Protein AF-A0A9P6DTJ3-F1 (afdb_monomer_lite)

Structure (mmCIF, N/CA/C/O backbone):
data_AF-A0A9P6DTJ3-F1
#
_entry.id   AF-A0A9P6DTJ3-F1
#
loop_
_atom_site.group_PDB
_atom_site.id
_atom_site.type_symbol
_atom_site.label_atom_id
_atom_site.label_alt_id
_atom_site.label_comp_id
_atom_site.label_asym_id
_atom_site.label_entity_id
_atom_site.label_seq_id
_atom_site.pdbx_PDB_ins_code
_atom_site.Cartn_x
_atom_site.Cartn_y
_atom_site.Cartn_z
_atom_site.occupancy
_atom_site.B_iso_or_equiv
_atom_site.auth_seq_id
_atom_site.auth_comp_id
_atom_site.auth_asym_id
_atom_site.auth_atom_id
_atom_site.pdbx_PDB_model_num
ATOM 1 N N . MET A 1 1 ? -14.175 -21.464 7.464 1.00 59.81 1 MET A N 1
ATOM 2 C CA . MET A 1 1 ? -14.878 -20.209 7.813 1.00 59.81 1 MET A CA 1
ATOM 3 C C . MET A 1 1 ? -13.925 -19.045 8.125 1.00 59.81 1 MET A C 1
ATOM 5 O O . MET A 1 1 ? -14.238 -17.941 7.715 1.00 59.81 1 MET A O 1
ATOM 9 N N . HIS A 1 2 ? -12.738 -19.256 8.720 1.00 64.94 2 HIS A N 1
ATOM 10 C CA . HIS A 1 2 ? -11.785 -18.167 9.037 1.00 64.94 2 HIS A CA 1
ATOM 11 C C . HIS A 1 2 ? -11.270 -17.347 7.829 1.00 64.94 2 HIS A C 1
ATOM 13 O O . HIS A 1 2 ? -11.298 -16.122 7.865 1.00 64.94 2 HIS A O 1
ATOM 19 N N . GLN A 1 3 ? -10.880 -17.990 6.720 1.00 70.44 3 GLN A N 1
ATOM 20 C CA . GLN A 1 3 ? -10.324 -17.278 5.552 1.00 70.44 3 GLN A CA 1
ATOM 21 C C . GLN A 1 3 ? -11.336 -16.359 4.840 1.00 70.44 3 GLN A C 1
ATOM 23 O O . GLN A 1 3 ? -10.963 -15.355 4.236 1.00 70.44 3 GLN A O 1
ATOM 28 N N . GLN A 1 4 ? -12.630 -16.697 4.893 1.00 73.38 4 GLN A N 1
ATOM 29 C CA . GLN A 1 4 ? -13.676 -15.887 4.262 1.00 73.38 4 GLN A CA 1
ATOM 30 C C . GLN A 1 4 ? -13.873 -14.549 4.982 1.00 73.38 4 GLN A C 1
ATOM 32 O O . GLN A 1 4 ? -14.155 -13.552 4.320 1.00 73.38 4 GLN A O 1
ATOM 37 N N . MET A 1 5 ? -13.672 -14.512 6.303 1.00 74.81 5 MET A N 1
ATOM 38 C CA . MET A 1 5 ? -13.796 -13.290 7.100 1.00 74.81 5 MET A CA 1
ATOM 39 C C . MET A 1 5 ? -12.641 -12.325 6.804 1.00 74.81 5 MET A C 1
ATOM 41 O O . MET A 1 5 ? -12.894 -11.198 6.396 1.00 74.81 5 MET A O 1
ATOM 45 N N . ILE A 1 6 ? -11.396 -12.823 6.802 1.00 84.25 6 ILE A N 1
ATOM 46 C CA . ILE A 1 6 ? -10.189 -12.046 6.444 1.00 84.25 6 ILE A CA 1
ATOM 47 C C . ILE A 1 6 ? -10.326 -11.411 5.053 1.00 84.25 6 ILE A C 1
ATOM 49 O O . ILE A 1 6 ? -10.067 -10.224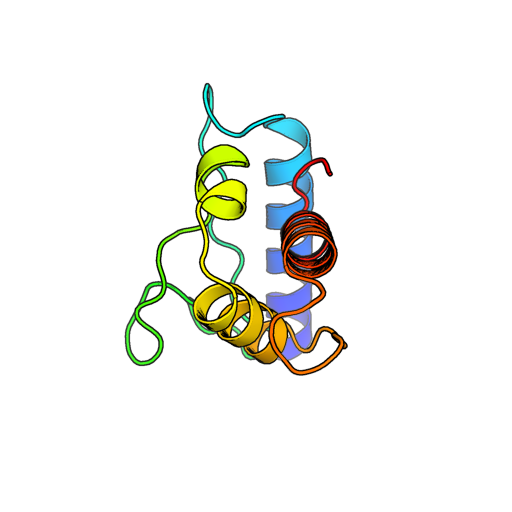 4.859 1.00 84.25 6 ILE A O 1
ATOM 53 N N . ASN A 1 7 ? -10.779 -12.187 4.067 1.00 84.19 7 ASN A N 1
ATOM 54 C CA . ASN A 1 7 ? -10.961 -11.680 2.707 1.00 84.19 7 ASN A CA 1
ATOM 55 C C . ASN A 1 7 ? -12.075 -10.624 2.611 1.00 84.19 7 ASN A C 1
ATOM 57 O O . ASN A 1 7 ? -12.020 -9.754 1.740 1.00 84.19 7 ASN A O 1
ATOM 61 N N . THR A 1 8 ? -13.089 -10.709 3.473 1.00 85.81 8 THR A N 1
ATOM 62 C CA . THR A 1 8 ? -14.193 -9.744 3.520 1.00 85.81 8 THR A CA 1
ATOM 63 C C . THR A 1 8 ? -13.729 -8.436 4.150 1.00 85.81 8 THR A C 1
ATOM 65 O O . THR A 1 8 ? -13.899 -7.382 3.537 1.00 85.81 8 THR A O 1
ATOM 68 N N . ASP A 1 9 ? -13.043 -8.505 5.290 1.00 89.69 9 ASP A N 1
ATOM 69 C CA . ASP A 1 9 ? -12.510 -7.332 5.988 1.00 89.69 9 ASP A CA 1
ATOM 70 C C . ASP A 1 9 ? -11.531 -6.564 5.101 1.00 89.69 9 ASP A C 1
ATOM 72 O O . ASP A 1 9 ? -11.658 -5.354 4.914 1.00 89.69 9 ASP A O 1
ATOM 76 N N . ARG A 1 10 ? -10.618 -7.277 4.432 1.00 93.31 10 ARG A N 1
ATOM 77 C CA . ARG A 1 10 ? -9.687 -6.668 3.474 1.00 93.31 10 ARG A CA 1
ATOM 78 C C . ARG A 1 10 ? -10.395 -5.916 2.356 1.00 93.31 10 ARG A C 1
ATOM 80 O O . ARG A 1 10 ? -9.981 -4.813 2.016 1.00 93.31 10 ARG A O 1
ATOM 87 N N . ARG A 1 11 ? -11.458 -6.484 1.780 1.00 92.50 11 ARG A N 1
ATOM 88 C CA . ARG A 1 11 ? -12.224 -5.820 0.713 1.00 92.50 11 ARG A CA 1
ATOM 89 C C . ARG A 1 11 ? -12.872 -4.533 1.204 1.00 92.50 11 ARG A C 1
ATOM 91 O O . ARG A 1 11 ? -12.800 -3.530 0.501 1.00 92.50 11 ARG A O 1
ATOM 98 N N . ILE A 1 12 ? -13.460 -4.551 2.398 1.00 94.44 12 ILE A N 1
ATOM 99 C CA . ILE A 1 12 ? -14.073 -3.365 3.008 1.00 94.44 12 ILE A CA 1
ATOM 100 C C . ILE A 1 12 ? -13.015 -2.279 3.228 1.00 94.44 12 ILE A C 1
ATOM 102 O O . ILE A 1 12 ? -13.232 -1.126 2.853 1.00 94.44 12 ILE A O 1
ATOM 106 N N . ILE A 1 13 ? -11.847 -2.648 3.761 1.00 95.25 13 ILE A N 1
ATOM 107 C CA . ILE A 1 13 ? -10.742 -1.711 3.989 1.00 95.25 13 ILE A CA 1
ATOM 108 C C . ILE A 1 13 ? -10.238 -1.124 2.663 1.00 95.25 13 ILE A C 1
ATOM 110 O O . ILE A 1 13 ? -10.091 0.092 2.558 1.00 95.25 13 ILE A O 1
ATOM 114 N N . CYS A 1 14 ? -10.023 -1.947 1.632 1.00 94.69 14 CYS A N 1
ATOM 115 C CA . CYS A 1 14 ? -9.568 -1.462 0.327 1.00 94.69 14 CYS A CA 1
ATOM 116 C C . CYS A 1 14 ? -10.573 -0.493 -0.314 1.00 94.69 14 CYS A C 1
ATOM 118 O O . CYS A 1 14 ? -10.168 0.527 -0.867 1.00 94.69 14 CYS A O 1
ATOM 120 N N . LEU A 1 15 ? -11.878 -0.771 -0.211 1.00 95.06 15 LEU A N 1
ATOM 121 C CA . LEU A 1 15 ? -12.921 0.147 -0.682 1.00 95.06 15 LEU A CA 1
ATOM 122 C C . LEU A 1 15 ? -12.871 1.482 0.073 1.00 95.06 15 LEU A C 1
ATOM 124 O O . LEU A 1 15 ? -12.943 2.541 -0.548 1.00 95.06 15 LEU A O 1
ATOM 128 N N . ALA A 1 16 ? -12.695 1.444 1.397 1.00 95.12 16 ALA A N 1
ATOM 129 C CA . ALA A 1 16 ? -12.555 2.648 2.210 1.00 95.12 16 ALA A CA 1
ATOM 130 C C . ALA A 1 16 ? -11.309 3.464 1.837 1.00 95.12 16 ALA A C 1
ATOM 132 O O . ALA A 1 16 ? -11.401 4.683 1.707 1.00 95.12 16 ALA A O 1
ATOM 133 N N . ASN A 1 17 ? -10.164 2.813 1.616 1.00 96.56 17 ASN A N 1
ATOM 134 C CA . ASN A 1 17 ? -8.933 3.478 1.185 1.00 96.56 17 ASN A CA 1
ATOM 135 C C . ASN A 1 17 ? -9.093 4.147 -0.186 1.00 96.56 17 ASN A C 1
ATOM 137 O O . ASN A 1 17 ? -8.641 5.276 -0.362 1.00 96.56 17 ASN A O 1
ATOM 141 N N . GLY A 1 18 ? -9.806 3.513 -1.122 1.00 94.88 18 GLY A N 1
ATOM 142 C CA . GLY A 1 18 ? -10.088 4.092 -2.439 1.00 94.88 18 GLY A CA 1
ATOM 143 C C . GLY A 1 18 ? -10.892 5.393 -2.383 1.00 94.88 18 GLY A C 1
ATOM 144 O O . GLY A 1 18 ? -10.684 6.280 -3.208 1.00 94.88 18 GLY A O 1
ATOM 145 N N . MET A 1 19 ? -11.753 5.558 -1.373 1.00 95.06 19 MET A N 1
ATOM 146 C CA . MET A 1 19 ? -12.504 6.800 -1.141 1.00 95.06 19 MET A CA 1
ATOM 147 C C . MET A 1 19 ? -11.669 7.911 -0.484 1.00 95.06 19 MET A C 1
ATOM 149 O O . MET A 1 19 ? -12.109 9.056 -0.434 1.00 95.06 19 MET A O 1
ATOM 153 N N . ARG A 1 20 ? -10.471 7.602 0.030 1.00 94.00 20 ARG A N 1
ATOM 154 C CA . ARG A 1 20 ? -9.594 8.555 0.737 1.00 94.00 20 ARG A CA 1
ATOM 155 C C . ARG A 1 20 ? -8.579 9.246 -0.175 1.00 94.00 20 ARG A C 1
ATOM 157 O O . ARG A 1 20 ? -7.702 9.950 0.319 1.00 94.00 20 ARG A O 1
ATOM 164 N N . HIS A 1 21 ? -8.696 9.063 -1.491 1.00 91.25 21 HIS A N 1
ATOM 165 C CA . HIS A 1 21 ? -7.800 9.645 -2.492 1.00 91.25 21 HIS A CA 1
ATOM 166 C C . HIS A 1 21 ? -6.325 9.370 -2.162 1.00 91.25 21 HIS A C 1
ATOM 168 O O . HIS A 1 21 ? -5.924 8.213 -2.148 1.00 91.25 21 HIS A O 1
ATOM 174 N N . ASP A 1 22 ? -5.514 10.392 -1.889 1.00 92.75 22 ASP A N 1
ATOM 175 C CA . ASP A 1 22 ? -4.077 10.273 -1.609 1.00 92.75 22 ASP A CA 1
ATOM 176 C C . ASP A 1 22 ? -3.738 9.863 -0.163 1.00 92.75 22 ASP A C 1
ATOM 178 O O . ASP A 1 22 ? -2.582 9.559 0.141 1.00 92.75 22 ASP A O 1
ATOM 182 N N . GLY A 1 23 ? -4.731 9.819 0.728 1.00 92.38 23 GLY A N 1
ATOM 183 C CA . GLY A 1 23 ? -4.539 9.498 2.139 1.00 92.38 23 GLY A CA 1
ATOM 184 C C . GLY A 1 23 ? -3.912 10.624 2.969 1.00 92.38 23 GLY A C 1
ATOM 185 O O . GLY A 1 23 ? -3.518 10.378 4.106 1.00 92.38 23 GLY A O 1
ATOM 186 N N . LEU A 1 24 ? -3.797 11.852 2.446 1.00 91.62 24 LEU A N 1
ATOM 187 C CA . LEU A 1 24 ? -3.239 12.991 3.189 1.00 91.62 24 LEU A CA 1
ATOM 188 C C . LEU A 1 24 ? -4.267 13.627 4.130 1.00 91.62 24 LEU A C 1
ATOM 190 O O . LEU A 1 24 ? -3.957 13.895 5.287 1.00 91.62 24 LEU A O 1
ATOM 194 N N . ALA A 1 25 ? -5.497 13.847 3.653 1.00 93.06 25 ALA A N 1
ATOM 195 C CA . ALA A 1 25 ? -6.578 14.416 4.465 1.00 93.06 25 ALA A CA 1
ATOM 196 C C . ALA A 1 25 ? -7.208 13.382 5.414 1.00 93.06 25 ALA A C 1
ATOM 198 O O . ALA A 1 25 ? -7.654 13.708 6.512 1.00 93.06 25 ALA A O 1
ATOM 199 N N . THR A 1 26 ? -7.268 12.120 4.989 1.00 94.62 26 THR A N 1
ATOM 200 C CA . THR A 1 26 ? -7.750 11.002 5.804 1.00 94.62 26 THR A CA 1
ATOM 201 C C . THR A 1 26 ? -6.843 9.800 5.554 1.00 94.62 26 THR A C 1
ATOM 203 O O . THR A 1 26 ? -6.934 9.210 4.478 1.00 94.62 26 THR A O 1
ATOM 206 N N . PRO A 1 27 ? -5.978 9.427 6.515 1.00 96.81 27 PRO A N 1
ATOM 207 C CA . PRO A 1 27 ? -5.026 8.330 6.355 1.00 96.81 27 PRO A CA 1
ATOM 208 C C . PRO A 1 27 ? -5.695 7.017 5.957 1.00 96.81 27 PRO A C 1
ATOM 210 O O . PRO A 1 27 ? -6.808 6.727 6.396 1.00 96.81 27 PRO A O 1
ATOM 213 N N . TYR A 1 28 ? -5.022 6.190 5.164 1.00 97.50 28 TYR A N 1
ATOM 214 C CA . TYR A 1 28 ? -5.487 4.840 4.853 1.00 97.50 28 TYR A CA 1
ATOM 215 C C . TYR A 1 28 ? -5.534 3.957 6.100 1.00 97.50 28 TYR A C 1
ATOM 217 O O . TYR A 1 28 ? -4.723 4.078 7.018 1.00 97.50 28 TYR A O 1
ATOM 225 N N . THR A 1 29 ? -6.495 3.042 6.117 1.00 97.31 29 THR A N 1
ATOM 226 C CA . THR A 1 29 ? -6.574 1.976 7.110 1.00 97.31 29 THR A CA 1
ATOM 227 C C . THR A 1 29 ? -5.650 0.840 6.676 1.00 97.31 29 THR A C 1
ATOM 229 O O . THR A 1 29 ? -5.566 0.514 5.488 1.00 97.31 29 THR A O 1
ATOM 232 N N . ILE A 1 30 ? -4.954 0.242 7.645 1.00 97.00 30 ILE A N 1
ATOM 233 C CA . ILE A 1 30 ? -4.012 -0.850 7.397 1.00 97.00 30 ILE A CA 1
ATOM 234 C C . ILE A 1 30 ? -4.759 -2.065 6.852 1.00 97.00 30 ILE A C 1
ATOM 236 O O . ILE A 1 30 ? -5.715 -2.545 7.456 1.00 97.00 30 ILE A O 1
ATOM 240 N N . VAL A 1 31 ? -4.312 -2.552 5.694 1.00 96.44 31 VAL A N 1
ATOM 241 C CA . VAL A 1 31 ? -4.825 -3.779 5.080 1.00 96.44 31 VAL A CA 1
ATOM 242 C C . VAL A 1 31 ? -3.969 -4.948 5.575 1.00 96.44 31 VAL A C 1
ATOM 244 O O . VAL A 1 31 ? -2.773 -4.969 5.252 1.00 96.44 31 VAL A O 1
ATOM 247 N N . PRO A 1 32 ? -4.542 -5.913 6.321 1.00 96.69 32 PRO A N 1
ATOM 248 C CA . PRO A 1 32 ? -3.801 -7.077 6.798 1.00 96.69 32 PRO A CA 1
ATOM 249 C C . PRO A 1 32 ? -3.343 -7.966 5.636 1.00 96.69 32 PRO A C 1
ATOM 251 O O . PRO A 1 32 ? -3.90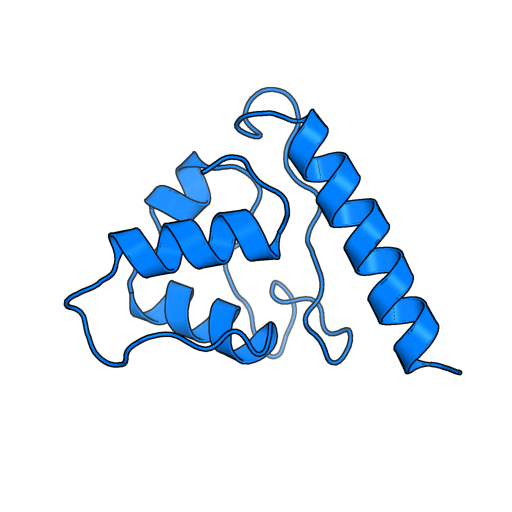0 -7.923 4.531 1.00 96.69 32 PRO A O 1
ATOM 254 N N . PHE A 1 33 ? -2.329 -8.790 5.883 1.00 96.00 33 PHE A N 1
ATOM 255 C CA . PHE A 1 33 ? -1.830 -9.792 4.948 1.00 96.00 33 PHE A CA 1
ATOM 256 C C . PHE A 1 33 ? -2.850 -10.897 4.664 1.00 96.00 33 PHE A C 1
ATOM 258 O O . PHE A 1 33 ? -3.989 -10.882 5.132 1.00 96.00 33 PHE A O 1
ATOM 265 N N . THR A 1 34 ? -2.531 -11.784 3.717 1.00 93.81 34 THR A N 1
ATOM 266 C CA . THR A 1 34 ? -3.510 -12.767 3.204 1.00 93.81 34 THR A CA 1
ATOM 267 C C . THR A 1 34 ? -3.768 -13.895 4.205 1.00 93.81 34 THR A C 1
ATOM 269 O O . THR A 1 34 ? -4.806 -14.549 4.145 1.00 93.81 34 THR A O 1
ATOM 272 N N . ASP A 1 35 ? -2.851 -14.090 5.142 1.00 92.00 35 ASP A N 1
ATOM 273 C CA . ASP A 1 35 ? -2.993 -14.902 6.353 1.00 92.00 35 ASP A CA 1
ATOM 274 C C . ASP A 1 35 ? -3.737 -14.183 7.494 1.00 92.00 35 ASP A C 1
ATOM 276 O O . ASP A 1 35 ? -4.148 -14.839 8.446 1.00 92.00 35 ASP A O 1
ATOM 280 N N . GLY A 1 36 ? -3.994 -12.877 7.363 1.00 93.25 36 GLY A N 1
ATOM 281 C CA . GLY A 1 36 ? -4.678 -12.054 8.360 1.00 93.25 36 GLY A CA 1
ATOM 282 C C . GLY A 1 36 ? -3.743 -11.252 9.264 1.00 93.25 36 GLY A C 1
ATOM 283 O O . GLY A 1 36 ? -4.241 -10.437 10.040 1.00 93.25 36 GLY A O 1
ATOM 284 N N . ASP A 1 37 ? -2.425 -11.421 9.142 1.00 95.12 37 ASP A N 1
ATOM 285 C CA . ASP A 1 37 ? -1.462 -10.732 10.001 1.00 95.12 37 ASP A CA 1
ATOM 286 C C . ASP A 1 37 ? -1.408 -9.227 9.709 1.00 95.12 37 ASP A C 1
ATOM 288 O O . ASP A 1 37 ? -1.531 -8.775 8.564 1.00 95.12 37 ASP A O 1
ATOM 292 N N . ASP A 1 38 ? -1.194 -8.428 10.755 1.00 95.38 38 ASP A N 1
ATOM 293 C CA . ASP A 1 38 ? -0.952 -6.996 10.606 1.00 95.38 38 ASP A CA 1
ATOM 294 C C . ASP A 1 38 ? 0.500 -6.771 10.131 1.00 95.38 38 ASP A C 1
ATOM 296 O O . ASP A 1 38 ? 1.445 -7.085 10.866 1.00 95.38 38 ASP A O 1
ATOM 300 N N . PRO A 1 39 ? 0.718 -6.199 8.929 1.00 96.69 39 PRO A N 1
ATOM 301 C CA . PRO A 1 39 ? 2.059 -5.966 8.405 1.00 96.69 39 PRO A CA 1
ATOM 302 C C . PRO A 1 39 ? 2.909 -5.035 9.279 1.00 96.69 39 PRO A C 1
ATOM 304 O O . PRO A 1 39 ? 4.138 -5.067 9.172 1.00 96.69 39 PRO A O 1
ATOM 307 N N . THR A 1 40 ? 2.300 -4.196 10.123 1.00 97.12 40 THR A N 1
ATOM 308 C CA . THR A 1 40 ? 3.013 -3.213 10.949 1.00 97.12 40 THR A CA 1
ATOM 309 C C . THR A 1 40 ? 3.366 -3.739 12.334 1.00 97.12 40 THR A C 1
ATOM 311 O O . THR A 1 40 ? 4.131 -3.091 13.044 1.00 97.12 40 THR A O 1
ATOM 314 N N . GLN A 1 41 ? 2.836 -4.898 12.725 1.00 97.19 41 GLN A N 1
ATOM 315 C CA . GLN A 1 41 ? 3.115 -5.538 14.009 1.00 97.19 41 GLN A CA 1
ATOM 316 C C . GLN A 1 41 ? 4.218 -6.603 13.879 1.00 97.19 41 GLN A C 1
ATOM 318 O O . GLN A 1 41 ? 4.568 -7.021 12.765 1.00 97.19 41 GLN A O 1
ATOM 323 N N . PRO A 1 42 ? 4.808 -7.060 15.000 1.00 94.25 42 PRO A N 1
ATOM 324 C CA . PRO A 1 42 ? 5.642 -8.254 14.998 1.00 94.25 42 PRO A CA 1
ATOM 325 C C . PRO A 1 42 ? 4.882 -9.451 14.397 1.00 94.25 42 PRO A C 1
ATOM 327 O O . PRO A 1 42 ? 3.703 -9.618 14.701 1.00 94.25 42 PRO A O 1
ATOM 330 N N . PRO A 1 43 ? 5.532 -10.298 13.576 1.00 94.56 43 PRO A N 1
ATOM 331 C CA . PRO A 1 43 ? 6.970 -10.334 13.285 1.00 94.5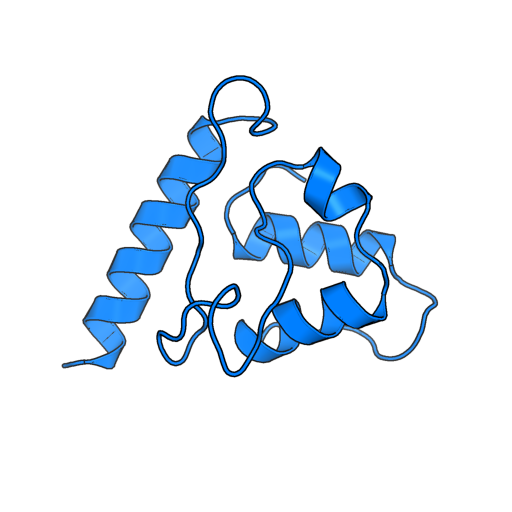6 43 PRO A CA 1
ATOM 332 C C . PRO A 1 43 ? 7.416 -9.431 12.118 1.00 94.56 43 PRO A C 1
ATOM 334 O O . PRO A 1 43 ? 8.615 -9.315 11.856 1.00 94.56 43 PRO A O 1
ATOM 337 N N . HIS A 1 44 ? 6.493 -8.802 11.391 1.00 94.50 44 HIS A N 1
ATOM 338 C CA . HIS A 1 44 ? 6.794 -8.136 10.123 1.00 94.50 44 HIS A CA 1
ATOM 339 C C . HIS A 1 44 ? 7.393 -6.740 10.287 1.00 94.50 44 HIS A C 1
ATOM 341 O O . HIS A 1 44 ? 8.332 -6.414 9.554 1.00 94.50 44 HIS A O 1
ATOM 347 N N . ASN A 1 45 ? 6.875 -5.956 11.240 1.00 96.44 45 ASN A N 1
ATOM 348 C CA . ASN A 1 45 ? 7.338 -4.609 11.599 1.00 96.44 45 ASN A CA 1
ATOM 349 C C . ASN A 1 45 ? 7.543 -3.680 10.383 1.00 96.44 45 ASN A C 1
ATOM 351 O O . ASN A 1 45 ? 8.536 -2.950 10.292 1.00 96.44 45 ASN A O 1
ATOM 355 N N . LEU A 1 46 ? 6.645 -3.740 9.397 1.00 96.38 46 LEU A N 1
ATOM 356 C CA . LEU A 1 46 ? 6.716 -2.896 8.208 1.00 96.38 46 LEU A CA 1
ATOM 357 C C . LEU A 1 46 ? 6.144 -1.501 8.483 1.00 96.38 46 LEU A C 1
ATOM 359 O O . LEU A 1 46 ? 5.323 -1.290 9.369 1.00 96.38 46 LEU A O 1
ATOM 363 N N . VAL A 1 47 ? 6.581 -0.525 7.683 1.00 96.69 47 VAL A N 1
ATOM 364 C CA . VAL A 1 47 ? 6.080 0.854 7.779 1.00 96.69 47 VAL A CA 1
ATOM 365 C C . VAL A 1 47 ? 4.608 0.899 7.364 1.00 96.69 47 VAL A C 1
ATOM 367 O O . VAL A 1 47 ? 4.315 0.407 6.274 1.00 96.69 47 VAL A O 1
ATOM 370 N N . PRO A 1 48 ? 3.706 1.512 8.149 1.00 97.12 48 PRO A N 1
ATOM 371 C CA . PRO A 1 48 ? 2.276 1.574 7.847 1.00 97.12 48 PRO A CA 1
ATOM 372 C C . PRO A 1 48 ? 1.990 2.295 6.522 1.00 97.12 48 PRO A C 1
ATOM 374 O O . PRO A 1 48 ? 2.459 3.410 6.301 1.00 97.12 48 PRO A O 1
ATOM 377 N N . LEU A 1 49 ? 1.190 1.683 5.645 1.00 97.31 49 LEU A N 1
ATOM 378 C CA . LEU A 1 49 ? 0.822 2.247 4.338 1.00 97.31 49 LEU A CA 1
ATOM 379 C C . LEU A 1 49 ? -0.373 3.194 4.463 1.00 97.31 49 LEU A C 1
ATOM 381 O O . LEU A 1 49 ? -1.494 2.830 4.125 1.00 97.31 49 LEU A O 1
ATOM 385 N N . VAL A 1 50 ? 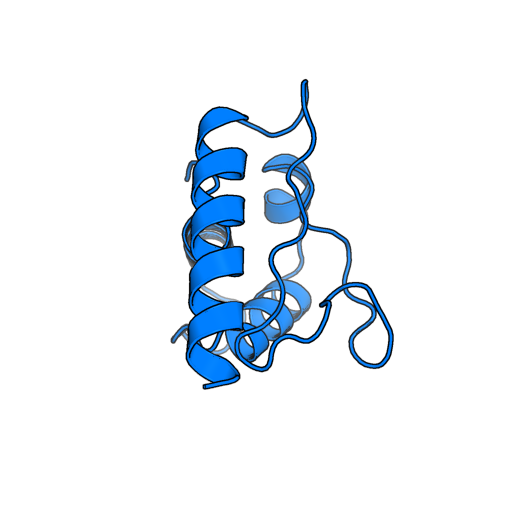-0.130 4.400 4.975 1.00 97.31 50 VAL A N 1
ATOM 386 C CA . VAL A 1 50 ? -1.189 5.367 5.329 1.00 97.31 50 VAL A CA 1
ATOM 387 C C . VAL A 1 50 ? -1.486 6.424 4.260 1.00 97.31 50 VAL A C 1
ATOM 389 O O . VAL A 1 50 ? -2.461 7.153 4.398 1.00 97.31 50 VAL A O 1
ATOM 392 N N . SER A 1 51 ? -0.676 6.522 3.203 1.00 97.19 51 SER A N 1
ATOM 393 C CA . SER A 1 51 ? -0.879 7.461 2.088 1.00 97.19 51 SER A CA 1
ATOM 394 C C . SER A 1 51 ? -0.106 7.029 0.839 1.00 97.19 51 SER A C 1
ATOM 396 O O . SER A 1 51 ? 0.832 6.225 0.930 1.00 97.19 51 SER A O 1
ATOM 398 N N . THR A 1 52 ? -0.445 7.578 -0.334 1.00 96.25 52 THR A N 1
ATOM 399 C CA . THR A 1 52 ? 0.345 7.362 -1.564 1.00 96.25 52 THR A CA 1
ATOM 400 C C . THR A 1 52 ? 1.783 7.831 -1.393 1.00 96.25 52 THR A C 1
ATOM 402 O O . THR A 1 52 ? 2.696 7.119 -1.801 1.00 96.25 52 THR A O 1
ATOM 405 N N . ALA A 1 53 ? 1.999 8.957 -0.707 1.00 96.25 53 ALA A N 1
ATOM 406 C CA . ALA A 1 53 ? 3.329 9.491 -0.428 1.00 96.25 53 ALA A CA 1
ATOM 407 C C . ALA A 1 53 ? 4.210 8.497 0.350 1.00 96.25 53 ALA A C 1
ATOM 409 O O . ALA A 1 53 ? 5.392 8.344 0.038 1.00 96.25 53 ALA A O 1
ATOM 410 N N . VAL A 1 54 ? 3.643 7.769 1.322 1.00 96.88 54 VAL A N 1
ATOM 411 C CA . VAL A 1 54 ? 4.384 6.720 2.042 1.00 96.88 54 VAL A CA 1
ATOM 412 C C . VAL A 1 54 ? 4.767 5.578 1.103 1.00 96.88 54 VAL A C 1
ATOM 414 O O . VAL A 1 54 ? 5.910 5.121 1.140 1.00 96.88 54 VAL A O 1
ATOM 417 N N . ILE A 1 55 ? 3.852 5.141 0.234 1.00 96.12 55 ILE A N 1
ATOM 418 C CA . ILE A 1 55 ? 4.113 4.074 -0.746 1.00 96.12 55 ILE A CA 1
ATOM 419 C C . ILE A 1 55 ? 5.193 4.513 -1.743 1.00 96.12 55 ILE A C 1
ATOM 421 O O . ILE A 1 55 ? 6.118 3.754 -2.045 1.00 96.12 55 ILE A O 1
ATOM 425 N N . ASP A 1 56 ? 5.126 5.759 -2.202 1.00 94.62 56 ASP A N 1
ATOM 426 C CA . ASP A 1 56 ? 6.073 6.352 -3.142 1.00 94.62 56 ASP A CA 1
ATOM 427 C C . ASP A 1 56 ? 7.457 6.601 -2.516 1.00 94.62 56 ASP A C 1
ATOM 429 O O . ASP A 1 56 ? 8.453 6.690 -3.235 1.00 94.62 56 ASP A O 1
ATOM 433 N N . ALA A 1 57 ? 7.563 6.609 -1.186 1.00 95.50 57 ALA A N 1
ATOM 434 C CA . ALA A 1 57 ? 8.829 6.648 -0.457 1.00 95.50 57 ALA A CA 1
ATOM 435 C C . ALA A 1 57 ? 9.415 5.253 -0.147 1.00 95.50 57 ALA A C 1
ATOM 437 O O . ALA A 1 57 ? 10.559 5.151 0.302 1.00 95.50 57 ALA A O 1
ATOM 438 N N . LEU A 1 58 ? 8.681 4.155 -0.382 1.00 94.44 58 LEU A N 1
ATOM 439 C CA . LEU A 1 58 ? 9.164 2.809 -0.052 1.00 94.44 58 LEU A CA 1
ATOM 440 C C . LEU A 1 58 ? 10.366 2.391 -0.899 1.00 94.44 58 LEU A C 1
ATOM 442 O O . LEU A 1 58 ? 10.401 2.588 -2.115 1.00 94.44 58 LEU A O 1
ATOM 446 N N . SER A 1 59 ? 11.322 1.718 -0.261 1.00 93.12 59 SER A N 1
ATOM 447 C CA . SER A 1 59 ? 12.403 1.028 -0.960 1.00 93.12 59 SER A CA 1
ATOM 448 C C . SER A 1 59 ? 11.901 -0.248 -1.641 1.00 93.12 59 SER A C 1
ATOM 450 O O . SER A 1 59 ? 10.916 -0.855 -1.218 1.00 93.12 59 SER A O 1
ATOM 452 N N . ALA A 1 60 ? 12.632 -0.715 -2.657 1.00 91.06 60 ALA A N 1
ATOM 453 C CA . ALA A 1 60 ? 12.315 -1.958 -3.363 1.00 91.06 60 ALA A CA 1
ATOM 454 C C . ALA A 1 60 ? 12.182 -3.168 -2.428 1.00 91.06 60 ALA A C 1
ATOM 456 O O . ALA A 1 60 ? 11.277 -3.976 -2.604 1.00 91.06 60 ALA A O 1
ATOM 457 N N . HIS A 1 61 ? 13.035 -3.259 -1.404 1.00 91.75 61 HIS A N 1
ATOM 458 C CA . HIS A 1 61 ? 12.979 -4.340 -0.423 1.00 91.75 61 HIS A CA 1
ATOM 459 C C . HIS A 1 61 ? 11.673 -4.325 0.387 1.00 91.75 61 HIS A C 1
ATOM 461 O O . HIS A 1 61 ? 11.031 -5.361 0.542 1.00 91.75 61 HIS A O 1
ATOM 467 N N . ARG A 1 62 ? 11.240 -3.147 0.859 1.00 93.94 62 ARG A N 1
ATOM 468 C CA . ARG A 1 62 ? 9.976 -3.013 1.598 1.00 93.94 62 ARG A CA 1
ATOM 469 C C . ARG A 1 62 ? 8.768 -3.280 0.706 1.00 93.94 62 ARG A C 1
ATOM 471 O O . ARG A 1 62 ? 7.819 -3.902 1.168 1.00 93.94 62 ARG A O 1
ATOM 478 N N . CYS A 1 63 ? 8.823 -2.873 -0.564 1.00 94.06 63 CYS A N 1
ATOM 479 C CA . CYS A 1 63 ? 7.772 -3.210 -1.517 1.00 94.06 63 CYS A CA 1
ATOM 480 C C . CYS A 1 63 ? 7.619 -4.729 -1.674 1.00 94.06 63 CYS A C 1
ATOM 482 O O . CYS A 1 63 ? 6.504 -5.231 -1.595 1.00 94.06 63 CYS A O 1
ATOM 484 N N . ASN A 1 64 ? 8.726 -5.460 -1.841 1.00 93.44 64 ASN A N 1
ATOM 485 C CA . ASN A 1 64 ? 8.686 -6.919 -1.982 1.00 93.44 64 ASN A CA 1
ATOM 486 C C . ASN A 1 64 ? 8.066 -7.578 -0.750 1.00 93.44 64 ASN A C 1
ATOM 488 O O . ASN A 1 64 ? 7.125 -8.343 -0.887 1.00 93.44 64 ASN A O 1
ATOM 492 N N . ARG A 1 65 ? 8.504 -7.184 0.454 1.00 94.75 65 ARG A N 1
ATOM 493 C CA . ARG A 1 65 ? 7.962 -7.699 1.724 1.00 94.75 65 ARG A CA 1
ATOM 494 C C . ARG A 1 65 ? 6.440 -7.567 1.819 1.00 94.75 65 ARG A C 1
ATOM 496 O O . ARG A 1 65 ? 5.776 -8.484 2.290 1.00 94.75 65 ARG A O 1
ATOM 503 N N . TYR A 1 66 ? 5.896 -6.436 1.375 1.00 96.19 66 TYR A N 1
ATOM 504 C CA . TYR A 1 66 ? 4.452 -6.234 1.326 1.00 96.19 66 TYR A CA 1
ATOM 505 C C . TYR A 1 66 ? 3.769 -7.103 0.266 1.00 96.19 66 TYR A C 1
ATOM 507 O O . TYR A 1 66 ? 2.752 -7.730 0.549 1.00 96.19 66 TYR A O 1
ATOM 515 N N . LEU A 1 67 ? 4.315 -7.141 -0.951 1.00 95.38 67 LEU A N 1
ATOM 516 C CA . LEU A 1 67 ? 3.748 -7.917 -2.056 1.00 95.38 67 LEU A CA 1
ATOM 517 C C . LEU A 1 67 ? 3.774 -9.425 -1.763 1.00 95.38 67 LEU A C 1
ATOM 519 O O . LEU A 1 67 ? 2.799 -10.105 -2.071 1.00 95.38 67 LEU A O 1
ATOM 523 N N . ASP A 1 68 ? 4.817 -9.915 -1.091 1.00 94.88 68 ASP A N 1
ATOM 524 C CA . ASP A 1 68 ? 4.930 -1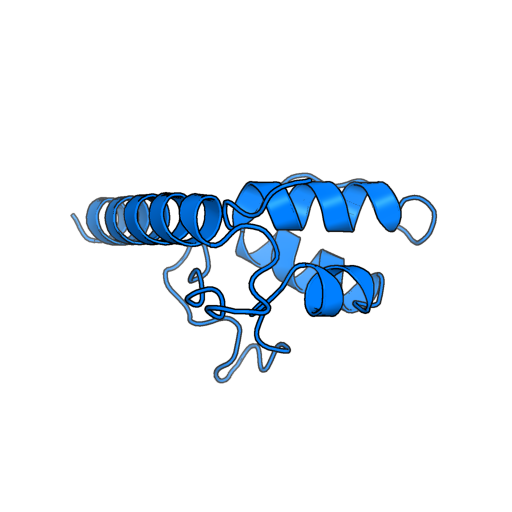1.292 -0.600 1.00 94.88 68 ASP A CA 1
ATOM 525 C C . ASP A 1 68 ? 3.796 -11.625 0.383 1.00 94.88 68 ASP A C 1
ATOM 527 O O . ASP A 1 68 ? 3.071 -12.601 0.189 1.00 94.88 68 ASP A O 1
ATOM 531 N N . GLY A 1 69 ? 3.579 -10.785 1.404 1.00 94.88 69 GLY A N 1
ATOM 532 C CA . GLY A 1 69 ? 2.507 -10.993 2.388 1.00 94.88 69 GLY A CA 1
ATOM 533 C C . GLY A 1 69 ? 1.099 -10.865 1.789 1.00 94.88 69 GLY A C 1
ATOM 534 O O . GLY A 1 69 ? 0.166 -11.569 2.188 1.00 94.88 69 GLY A O 1
ATOM 535 N N . TYR A 1 70 ? 0.935 -10.027 0.762 1.00 95.00 70 TYR A N 1
ATOM 536 C CA . TYR A 1 70 ? -0.301 -9.953 -0.020 1.00 95.00 70 TYR A CA 1
ATOM 537 C C . TYR A 1 70 ? -0.442 -11.068 -1.065 1.00 95.00 70 TYR A C 1
ATOM 539 O O . TYR A 1 70 ? -1.529 -11.204 -1.628 1.00 95.00 70 TYR A O 1
ATOM 547 N N . LYS A 1 71 ? 0.589 -11.895 -1.282 1.00 94.25 71 LYS A N 1
ATOM 548 C CA . LYS A 1 71 ? 0.649 -12.939 -2.320 1.00 94.25 71 LYS A CA 1
ATOM 549 C C . LYS A 1 71 ? 0.391 -12.385 -3.727 1.00 94.25 71 LYS A C 1
ATOM 551 O O . LYS A 1 71 ? -0.360 -12.966 -4.505 1.00 94.25 71 LYS A O 1
ATOM 556 N N . VAL A 1 72 ? 0.982 -11.227 -4.028 1.00 93.12 72 VAL A N 1
ATOM 557 C CA . VAL A 1 72 ? 0.904 -10.567 -5.337 1.00 93.12 72 VAL A CA 1
ATOM 558 C C . VAL A 1 72 ? 2.166 -10.875 -6.135 1.00 93.12 72 VAL A C 1
ATOM 560 O O . VAL A 1 72 ? 3.273 -10.510 -5.726 1.00 93.12 72 VAL A O 1
ATOM 563 N N . ASP A 1 73 ? 1.991 -11.495 -7.301 1.00 91.50 73 ASP A N 1
ATOM 564 C CA . ASP A 1 73 ? 3.088 -11.761 -8.229 1.00 91.50 73 ASP A CA 1
ATOM 565 C C . ASP A 1 73 ? 3.752 -10.455 -8.672 1.00 91.50 73 ASP A C 1
ATOM 567 O O . ASP A 1 73 ? 3.099 -9.500 -9.105 1.00 91.50 73 ASP A O 1
ATOM 571 N N . HIS A 1 74 ? 5.076 -10.405 -8.561 1.00 86.44 74 HIS A N 1
ATOM 572 C CA . HIS A 1 74 ? 5.859 -9.235 -8.925 1.00 86.44 74 HIS A CA 1
ATOM 573 C C . HIS A 1 74 ? 7.232 -9.644 -9.470 1.00 86.44 74 HIS A C 1
ATOM 575 O O . HIS A 1 74 ? 7.810 -10.638 -9.029 1.00 86.44 74 HIS A O 1
ATOM 581 N N . PRO A 1 75 ? 7.792 -8.888 -10.433 1.00 77.62 75 PRO A N 1
ATOM 582 C CA . PRO A 1 75 ? 9.096 -9.213 -10.994 1.00 77.62 75 PRO A CA 1
ATOM 583 C C . PRO A 1 75 ? 10.184 -9.121 -9.912 1.00 77.62 75 PRO A C 1
ATOM 585 O O . PRO A 1 75 ? 10.137 -8.178 -9.114 1.00 77.62 75 PRO A O 1
ATOM 588 N N . PRO A 1 76 ? 11.183 -10.025 -9.888 1.00 68.69 76 PRO A N 1
ATOM 589 C CA . PRO A 1 76 ? 12.295 -9.987 -8.933 1.00 68.69 76 PRO A CA 1
ATOM 590 C C . PRO A 1 76 ? 13.282 -8.832 -9.218 1.00 68.69 76 PRO A C 1
ATOM 592 O O . PRO A 1 76 ? 13.254 -8.215 -10.281 1.00 68.69 76 PRO A O 1
ATOM 595 N N . GLY A 1 77 ? 14.159 -8.490 -8.261 1.00 64.56 77 GLY A N 1
ATOM 596 C CA . GLY A 1 77 ? 15.272 -7.531 -8.466 1.00 64.56 77 GLY A CA 1
ATOM 597 C C . GLY A 1 77 ? 14.996 -6.073 -8.059 1.00 64.56 77 GLY A C 1
ATOM 598 O O . GLY A 1 77 ? 14.194 -5.832 -7.164 1.00 64.56 77 GLY A O 1
ATOM 599 N N . VAL A 1 78 ? 15.654 -5.080 -8.668 1.00 60.72 78 VAL A N 1
ATOM 600 C CA . VAL A 1 78 ? 15.501 -3.638 -8.321 1.00 60.72 78 VAL A CA 1
ATOM 601 C C . VAL A 1 78 ? 14.863 -2.822 -9.461 1.00 60.72 78 VAL A C 1
ATOM 603 O O . VAL A 1 78 ? 14.296 -1.761 -9.222 1.00 60.72 78 VAL A O 1
ATOM 606 N N . GLY A 1 79 ? 14.882 -3.343 -10.694 1.00 66.12 79 GLY A N 1
ATOM 607 C CA . GLY A 1 79 ? 14.588 -2.587 -11.920 1.00 66.12 79 GLY A CA 1
ATOM 608 C C . GLY A 1 79 ? 13.142 -2.127 -12.141 1.00 66.12 79 GLY A C 1
ATOM 609 O O . GLY A 1 79 ? 12.900 -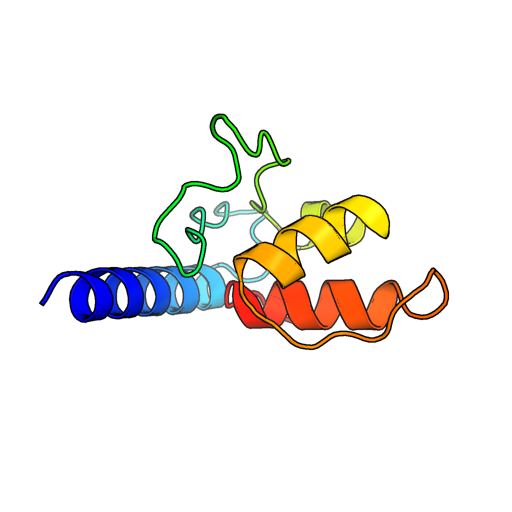1.393 -13.086 1.00 66.12 79 GLY A O 1
ATOM 610 N N . ASN A 1 80 ? 12.183 -2.509 -11.289 1.00 85.00 80 ASN A N 1
ATOM 611 C CA . ASN A 1 80 ? 10.754 -2.221 -11.488 1.00 85.00 80 ASN A CA 1
ATOM 612 C C . ASN A 1 80 ? 10.072 -1.648 -10.230 1.00 85.00 80 ASN A C 1
ATOM 614 O O . ASN A 1 80 ? 8.945 -2.009 -9.893 1.00 85.00 80 ASN A O 1
ATOM 618 N N . LEU A 1 81 ? 10.754 -0.752 -9.507 1.00 90.44 81 LEU A N 1
ATOM 619 C CA . LEU A 1 81 ? 10.229 -0.153 -8.272 1.00 90.44 81 LEU A CA 1
ATOM 620 C C . LEU A 1 81 ? 8.895 0.586 -8.479 1.00 90.44 81 LEU A C 1
ATOM 622 O O . LEU A 1 81 ? 7.983 0.429 -7.670 1.00 90.44 81 LEU A O 1
ATOM 626 N N . ALA A 1 82 ? 8.759 1.338 -9.575 1.00 91.19 82 ALA A N 1
ATOM 627 C CA . ALA A 1 82 ? 7.517 2.035 -9.912 1.00 91.19 82 ALA A CA 1
ATOM 628 C C . ALA A 1 82 ? 6.341 1.057 -10.081 1.00 91.19 82 ALA A C 1
ATOM 630 O O . ALA A 1 82 ? 5.296 1.233 -9.457 1.00 91.19 82 ALA A O 1
ATOM 631 N N . LEU A 1 83 ? 6.547 -0.032 -10.832 1.00 91.81 83 LEU A N 1
ATOM 632 C CA . LEU A 1 83 ? 5.542 -1.084 -11.003 1.00 91.81 83 LEU A CA 1
ATOM 633 C C . LEU A 1 83 ? 5.163 -1.725 -9.662 1.00 91.81 83 LEU A C 1
ATOM 635 O O . LEU A 1 83 ? 3.987 -1.944 -9.398 1.00 91.81 83 LEU A O 1
ATOM 639 N N . ARG A 1 84 ? 6.128 -1.995 -8.779 1.00 92.75 84 ARG A N 1
ATOM 640 C CA . ARG A 1 84 ? 5.832 -2.579 -7.461 1.00 92.75 84 ARG A CA 1
ATOM 641 C C . ARG A 1 84 ? 5.011 -1.660 -6.577 1.00 92.75 84 ARG A C 1
ATOM 643 O O . ARG A 1 84 ? 4.085 -2.131 -5.932 1.00 92.75 84 ARG A O 1
ATOM 650 N N . ARG A 1 85 ? 5.320 -0.363 -6.566 1.00 94.56 85 ARG A N 1
ATOM 651 C CA . ARG A 1 85 ? 4.515 0.639 -5.856 1.00 94.56 85 ARG A CA 1
ATOM 652 C C . ARG A 1 85 ? 3.098 0.691 -6.416 1.00 94.56 85 ARG A C 1
ATOM 654 O O . ARG A 1 85 ? 2.150 0.700 -5.643 1.00 94.56 85 ARG A O 1
ATOM 661 N N . GLN A 1 86 ? 2.947 0.618 -7.737 1.00 94.25 86 GLN A N 1
ATOM 662 C CA . GLN A 1 86 ? 1.636 0.546 -8.380 1.00 94.25 86 GLN A CA 1
ATOM 663 C C . GLN A 1 86 ? 0.863 -0.729 -7.997 1.00 94.25 86 GLN A C 1
ATOM 665 O O . GLN A 1 86 ? -0.327 -0.655 -7.692 1.00 94.25 86 GLN A O 1
ATOM 670 N N . LEU A 1 87 ? 1.522 -1.892 -7.973 1.00 94.50 87 LEU A N 1
ATOM 671 C CA . LEU A 1 87 ? 0.926 -3.149 -7.505 1.00 94.50 87 LEU A CA 1
ATOM 672 C C . LEU A 1 87 ? 0.496 -3.050 -6.035 1.00 94.50 87 LEU A C 1
ATOM 674 O O . LEU A 1 87 ? -0.591 -3.497 -5.685 1.00 94.50 87 LEU A O 1
ATOM 678 N N . LEU A 1 88 ? 1.308 -2.407 -5.196 1.00 95.19 88 LEU A N 1
ATOM 679 C CA . LEU A 1 88 ? 1.008 -2.144 -3.789 1.00 95.19 88 LEU A CA 1
ATOM 680 C C . LEU A 1 88 ? -0.210 -1.240 -3.608 1.00 95.19 88 LEU A C 1
ATOM 682 O O . LEU A 1 88 ? -1.109 -1.591 -2.848 1.00 95.19 88 LEU A O 1
ATOM 686 N N . LYS A 1 89 ? -0.271 -0.119 -4.339 1.00 96.25 89 LYS A N 1
ATOM 687 C CA . LYS A 1 89 ? -1.427 0.789 -4.339 1.00 96.25 89 LYS A CA 1
ATOM 688 C C . LYS A 1 89 ? -2.705 0.013 -4.667 1.00 96.25 89 LYS A C 1
ATOM 690 O O . LYS A 1 89 ? -3.658 0.045 -3.895 1.00 96.25 89 LYS A O 1
ATOM 695 N N . ARG A 1 90 ? -2.675 -0.808 -5.725 1.00 95.00 90 ARG A N 1
ATOM 696 C CA . ARG A 1 90 ? -3.793 -1.694 -6.096 1.00 95.00 90 ARG A CA 1
ATOM 697 C C . ARG A 1 90 ? -4.149 -2.700 -5.000 1.00 95.00 90 ARG A C 1
ATOM 699 O O . ARG A 1 90 ? -5.330 -2.887 -4.726 1.00 95.00 90 ARG A O 1
ATOM 706 N N . ALA A 1 91 ? -3.158 -3.328 -4.367 1.00 94.44 91 ALA A N 1
ATOM 707 C CA . ALA A 1 91 ? -3.380 -4.336 -3.330 1.00 94.44 91 ALA A CA 1
ATOM 708 C C . ALA A 1 91 ? -4.108 -3.778 -2.095 1.00 94.44 91 ALA A C 1
ATOM 710 O O . ALA A 1 91 ? -4.874 -4.512 -1.468 1.00 94.44 91 ALA A O 1
ATOM 711 N N . ILE A 1 92 ? -3.904 -2.494 -1.773 1.00 95.31 92 ILE A N 1
ATOM 712 C CA . ILE A 1 92 ? -4.526 -1.830 -0.617 1.00 95.31 92 ILE A CA 1
ATOM 713 C C . ILE A 1 92 ? -5.721 -0.930 -0.972 1.00 95.31 92 ILE A C 1
ATOM 715 O O . ILE A 1 92 ? -6.260 -0.257 -0.092 1.00 95.31 92 ILE A O 1
ATOM 719 N N . GLY A 1 93 ? -6.114 -0.891 -2.250 1.00 94.88 93 GLY A N 1
ATOM 720 C CA . GLY A 1 93 ? -7.214 -0.064 -2.752 1.00 94.88 93 GLY A CA 1
ATOM 721 C C . GLY A 1 93 ? -6.889 1.421 -2.948 1.00 94.88 93 GLY A C 1
ATOM 722 O O . GLY A 1 93 ? -7.804 2.206 -3.157 1.00 94.88 93 GLY A O 1
ATOM 723 N N . ALA A 1 94 ? -5.618 1.821 -2.898 1.00 92.88 94 ALA A N 1
ATOM 724 C CA . ALA A 1 94 ? -5.198 3.198 -3.147 1.00 92.88 94 ALA A CA 1
ATOM 725 C C . ALA A 1 94 ? -5.164 3.524 -4.660 1.00 92.88 94 ALA A C 1
ATOM 727 O O . ALA A 1 94 ? -4.874 2.637 -5.475 1.00 92.88 94 ALA A O 1
ATOM 728 N N . PRO A 1 95 ? -5.423 4.786 -5.058 1.00 85.06 95 PRO A N 1
ATOM 729 C CA . PRO A 1 95 ? -5.274 5.228 -6.444 1.00 85.06 95 PRO A CA 1
ATOM 730 C C . PRO A 1 95 ? -3.818 5.088 -6.914 1.00 85.06 95 PRO A C 1
ATOM 732 O O . PRO A 1 95 ? -2.895 5.263 -6.120 1.00 85.06 95 PRO A O 1
ATOM 735 N N . ALA A 1 96 ? -3.636 4.736 -8.195 1.00 70.94 96 ALA A N 1
ATOM 736 C CA . ALA A 1 96 ? -2.333 4.467 -8.820 1.00 70.94 96 ALA A CA 1
ATOM 737 C C . ALA A 1 96 ? -1.459 5.724 -8.948 1.00 70.94 96 ALA A C 1
ATOM 739 O O . ALA A 1 96 ? -2.000 6.759 -9.387 1.00 70.94 96 ALA A O 1
#

Foldseek 3Di:
DVLVVLVVVLVVQLVVQLVCAFLPVPWRDQRFFSVRHGCCDPPNVADGRGGLVVLVPDAPVSLVSQCVRNVHDDDDDRPPSVVSSVSVCVSNNYDD

pLDDT: mean 91.04, std 8.83, range [59.81, 97.5]

Radius of gyration: 12.64 Å; chains: 1; bounding box: 30×35×27 Å

Sequence (96 aa):
MHQQMINTDRRIICLANGMRHDGLATPYTIVPFTDGDDPTQPPHNLVPLVSTAVIDALSAHRCNRYLDGYKVDHPPGVGNLALRRQLLKRAIGAPA

Organism: NCBI:txid1448309

InterPro domains:
  IPR013902 Mug135-like, C-terminal domain [PF08593] (16-94)

Secondary structure (DSSP, 8-state):
-HHHHHHHHHHHHHHHHHTTTTSSSSPPPPPPPTTS--TTSTTT-PPP--SHHHHHT--HHHHHHHHHHHT-----SSTTHHHHHHHHHHHTT---